Protein AF-A0A957XZW2-F1 (afdb_monomer_lite)

Structure (mmCIF, N/CA/C/O backbone):
data_AF-A0A957XZW2-F1
#
_entry.id   AF-A0A957XZW2-F1
#
loop_
_atom_site.group_PDB
_atom_site.id
_atom_site.type_symbol
_atom_site.label_atom_id
_atom_site.label_alt_id
_atom_site.label_comp_id
_atom_site.label_asym_id
_atom_site.label_entity_id
_atom_site.label_seq_id
_atom_site.pdbx_PDB_ins_code
_atom_site.Cartn_x
_atom_site.Cartn_y
_atom_site.Cartn_z
_atom_site.occupancy
_atom_site.B_iso_or_equiv
_atom_site.auth_seq_id
_atom_site.auth_comp_id
_atom_site.auth_asym_id
_atom_site.auth_atom_id
_atom_site.pdbx_PDB_model_num
ATOM 1 N N . GLY A 1 1 ? -4.285 5.676 -13.895 1.00 57.03 1 GLY A N 1
ATOM 2 C CA . GLY A 1 1 ? -4.996 5.575 -15.191 1.00 57.03 1 GLY A CA 1
ATOM 3 C C . GLY A 1 1 ? -6.353 6.254 -15.089 1.00 57.03 1 GLY A C 1
ATOM 4 O O . GLY A 1 1 ? -6.768 6.530 -13.973 1.00 57.03 1 GLY A O 1
ATOM 5 N N . PRO A 1 2 ? -7.041 6.559 -16.201 1.00 68.44 2 PRO A N 1
ATOM 6 C CA . PRO A 1 2 ? -8.292 7.331 -16.198 1.00 68.44 2 PRO A CA 1
ATOM 7 C C . PRO A 1 2 ? -9.545 6.529 -15.785 1.00 68.44 2 PRO A C 1
ATOM 9 O O . PRO A 1 2 ? -10.659 7.033 -15.900 1.00 68.44 2 PRO A O 1
ATOM 12 N N . THR A 1 3 ? -9.399 5.285 -15.324 1.00 79.00 3 THR A N 1
ATOM 13 C CA . THR A 1 3 ? -10.511 4.452 -14.849 1.00 79.00 3 THR A CA 1
ATOM 14 C C . THR A 1 3 ? -10.925 4.850 -13.432 1.00 79.00 3 THR A C 1
A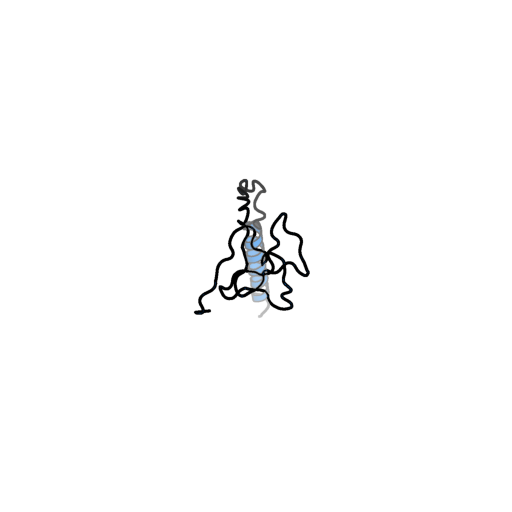TOM 16 O O . THR A 1 3 ? -10.075 5.054 -12.566 1.00 79.00 3 THR A O 1
ATOM 19 N N . TRP A 1 4 ? -12.231 4.943 -13.177 1.00 83.81 4 TRP A N 1
ATOM 20 C CA . TRP A 1 4 ? -12.745 5.176 -11.825 1.00 83.81 4 TRP A CA 1
ATOM 21 C C . TRP A 1 4 ? -12.453 3.968 -10.929 1.00 83.81 4 TRP A C 1
ATOM 23 O O . TRP A 1 4 ? -12.616 2.824 -11.349 1.00 83.81 4 TRP A O 1
ATOM 33 N N . THR A 1 5 ? -12.034 4.233 -9.690 1.00 89.06 5 THR A N 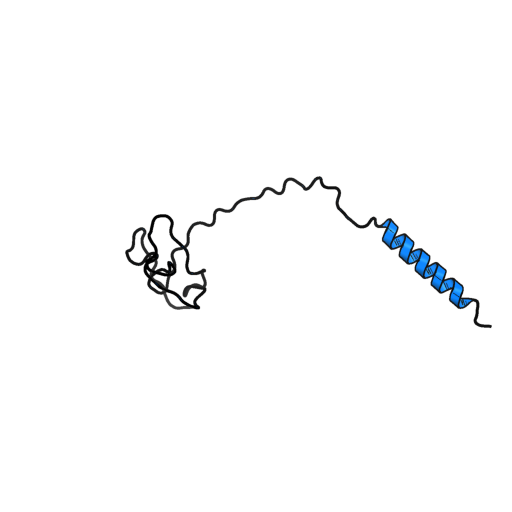1
ATOM 34 C CA . THR A 1 5 ? -11.818 3.206 -8.660 1.00 89.06 5 THR A CA 1
ATOM 35 C C . THR A 1 5 ? -12.866 3.346 -7.562 1.00 89.06 5 THR A C 1
ATOM 37 O O . THR A 1 5 ? -13.340 4.448 -7.288 1.00 89.06 5 THR A O 1
ATOM 40 N N . HIS A 1 6 ? -13.239 2.229 -6.939 1.00 90.50 6 HIS A N 1
ATOM 41 C CA . HIS A 1 6 ? -14.132 2.221 -5.785 1.00 90.50 6 HIS A CA 1
ATOM 42 C C . HIS A 1 6 ? -13.278 2.189 -4.516 1.00 90.50 6 HIS A C 1
ATOM 44 O O . HIS A 1 6 ? -12.526 1.240 -4.310 1.00 90.50 6 HIS A O 1
ATOM 50 N N . ALA A 1 7 ? -13.364 3.239 -3.699 1.00 93.12 7 ALA A N 1
ATOM 51 C CA . ALA A 1 7 ? -12.674 3.285 -2.415 1.00 93.12 7 ALA A CA 1
ATOM 52 C C . ALA A 1 7 ? -13.260 2.266 -1.430 1.00 93.12 7 ALA A C 1
ATOM 54 O O . ALA A 1 7 ? -14.476 2.070 -1.384 1.00 93.12 7 ALA A O 1
ATOM 55 N N . LEU A 1 8 ? -12.396 1.653 -0.621 1.00 94.62 8 LEU A N 1
ATOM 56 C CA . LEU A 1 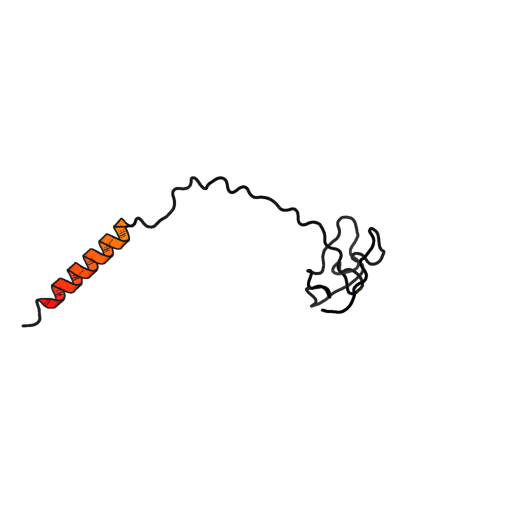8 ? -12.815 0.754 0.450 1.00 94.62 8 LEU A CA 1
ATOM 57 C C . LEU A 1 8 ? -13.301 1.555 1.658 1.00 94.62 8 LEU A C 1
ATOM 59 O O . LEU A 1 8 ? -12.686 2.542 2.062 1.00 94.62 8 LEU A O 1
ATOM 63 N N . THR A 1 9 ? -14.400 1.110 2.260 1.00 94.06 9 THR A N 1
ATOM 64 C CA . THR A 1 9 ? -14.833 1.608 3.566 1.00 94.06 9 THR A CA 1
ATOM 65 C C . THR A 1 9 ? -14.005 0.958 4.679 1.00 94.06 9 THR A C 1
ATOM 67 O O . THR A 1 9 ? -13.601 -0.200 4.528 1.00 94.06 9 THR A O 1
ATOM 70 N N . PRO A 1 10 ? -13.794 1.635 5.824 1.00 90.50 10 PRO A N 1
ATOM 71 C CA . PRO A 1 10 ? -13.157 1.021 6.988 1.00 90.50 10 PRO A CA 1
ATOM 72 C C . PRO A 1 10 ? -13.828 -0.305 7.377 1.00 90.50 10 PRO A C 1
ATOM 74 O O . PRO A 1 10 ? -15.056 -0.385 7.421 1.00 90.50 10 PRO A O 1
ATOM 77 N N . GLY A 1 11 ? -13.026 -1.340 7.639 1.00 92.00 11 GLY A N 1
ATOM 78 C CA . GLY A 1 11 ? -13.515 -2.676 8.007 1.00 92.00 11 GLY A CA 1
ATOM 79 C C . GLY A 1 11 ? -14.096 -3.505 6.853 1.00 92.00 11 GLY A C 1
ATOM 80 O O . GLY A 1 11 ? -14.745 -4.518 7.103 1.00 92.00 11 GLY A O 1
ATOM 81 N N . SER A 1 12 ? -13.900 -3.090 5.597 1.00 96.31 12 SER A N 1
ATOM 82 C CA . SER A 1 12 ? -14.295 -3.887 4.431 1.00 96.31 12 SER A CA 1
ATOM 83 C C . SER A 1 12 ? -13.618 -5.262 4.431 1.00 96.31 12 SER A C 1
ATOM 85 O O . SER A 1 12 ? -12.417 -5.367 4.658 1.00 96.31 12 SER A O 1
ATOM 8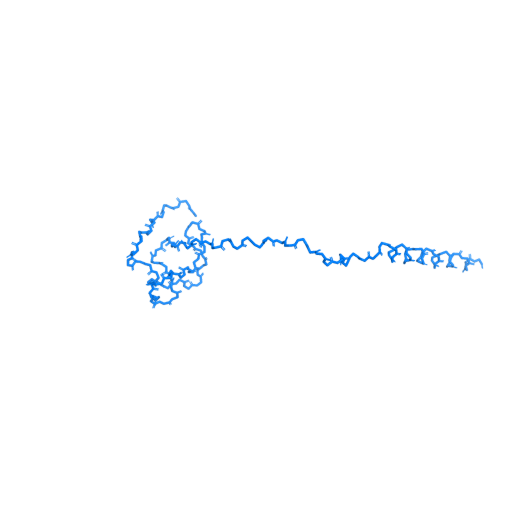7 N N . ALA A 1 13 ? -14.366 -6.306 4.063 1.00 96.31 13 ALA A N 1
ATOM 88 C CA . ALA A 1 13 ? -13.837 -7.661 3.875 1.00 96.31 13 ALA A CA 1
ATOM 89 C C . ALA A 1 13 ? -12.833 -7.778 2.709 1.00 96.31 13 ALA A C 1
ATOM 91 O O . ALA A 1 13 ? -12.267 -8.841 2.492 1.00 96.31 13 ALA A O 1
ATOM 92 N N . ALA A 1 14 ? -12.642 -6.709 1.933 1.00 97.00 14 ALA A N 1
ATOM 93 C CA . ALA A 1 14 ? -11.635 -6.636 0.881 1.00 97.00 14 ALA A CA 1
ATOM 94 C C . ALA A 1 14 ? -10.225 -6.316 1.404 1.00 97.00 14 ALA A C 1
ATOM 96 O O . ALA A 1 14 ? -9.277 -6.490 0.642 1.00 97.00 14 ALA A O 1
ATOM 97 N N . ILE A 1 15 ? -10.101 -5.827 2.643 1.00 97.44 15 ILE A N 1
ATOM 98 C CA . ILE A 1 15 ? -8.842 -5.303 3.184 1.00 97.44 15 ILE A CA 1
ATOM 99 C C . ILE A 1 15 ? -7.874 -6.441 3.528 1.00 97.44 15 ILE A C 1
ATOM 101 O O . ILE A 1 15 ? -8.258 -7.350 4.262 1.00 97.44 15 ILE A O 1
ATOM 105 N N . ASP A 1 16 ? -6.645 -6.395 3.017 1.00 97.12 16 ASP A N 1
ATOM 106 C CA . ASP A 1 16 ? -5.575 -7.390 3.231 1.00 97.12 16 ASP A CA 1
ATOM 107 C C . ASP A 1 16 ? -5.943 -8.849 2.856 1.00 97.12 16 ASP A C 1
ATOM 109 O O . ASP A 1 16 ? -5.321 -9.821 3.303 1.00 97.12 16 ASP A O 1
ATOM 113 N N . GLN A 1 17 ? -6.979 -9.037 2.030 1.00 97.69 17 GLN A N 1
ATOM 114 C CA . GLN A 1 17 ? -7.519 -10.362 1.687 1.00 97.69 17 GLN A CA 1
ATOM 115 C C . GLN A 1 17 ? -7.107 -10.880 0.296 1.00 97.69 17 GLN A C 1
ATOM 117 O O . GLN A 1 17 ? -7.623 -11.905 -0.157 1.00 97.69 17 GLN A O 1
ATOM 122 N N . ALA A 1 18 ? -6.203 -10.200 -0.408 1.00 95.38 18 ALA A N 1
ATOM 123 C CA . ALA A 1 18 ? -5.743 -10.576 -1.742 1.00 95.38 18 ALA A CA 1
ATOM 124 C C . ALA A 1 18 ? -4.249 -10.931 -1.791 1.00 95.38 18 ALA A C 1
ATOM 126 O O . ALA A 1 18 ? -3.509 -10.788 -0.821 1.00 95.38 18 ALA A O 1
ATOM 127 N N . ASN A 1 19 ? -3.843 -11.418 -2.968 1.00 95.38 19 ASN A N 1
ATOM 128 C CA . ASN A 1 19 ? -2.458 -11.609 -3.379 1.00 95.38 19 ASN A CA 1
ATOM 129 C C . ASN A 1 19 ? -2.190 -10.738 -4.617 1.00 95.38 19 ASN A C 1
ATOM 131 O O . ASN A 1 19 ? -2.971 -10.798 -5.573 1.00 95.38 19 ASN A O 1
ATOM 135 N N . CYS A 1 20 ? -1.108 -9.964 -4.646 1.00 92.69 20 CYS A N 1
ATOM 136 C CA . CYS A 1 20 ? -0.759 -9.056 -5.744 1.00 92.69 20 CYS A CA 1
ATOM 137 C C . CYS A 1 20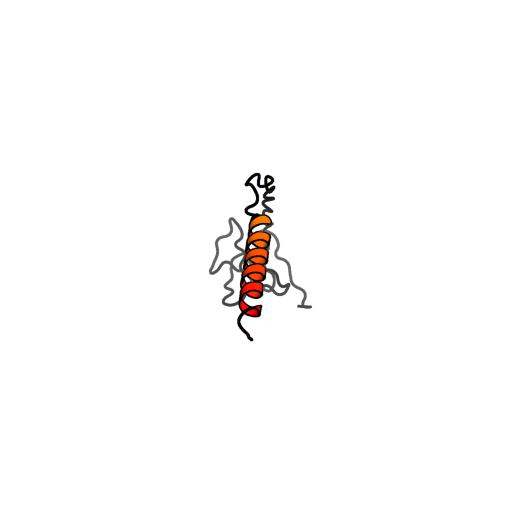 ? 0.687 -9.262 -6.241 1.00 92.69 20 CYS A C 1
ATOM 139 O O . CYS A 1 20 ? 1.503 -8.334 -6.264 1.00 92.69 20 CYS A O 1
ATOM 141 N N . PRO A 1 21 ? 1.018 -10.471 -6.733 1.00 93.88 21 PRO A N 1
ATOM 142 C CA . PRO A 1 21 ? 2.367 -10.790 -7.167 1.00 93.88 21 PRO A CA 1
ATOM 143 C C . PRO A 1 21 ? 2.767 -9.902 -8.346 1.00 93.88 21 PRO A C 1
ATOM 145 O O . PRO A 1 21 ? 2.011 -9.735 -9.304 1.00 93.88 21 PRO A O 1
ATOM 148 N N . ASN A 1 22 ? 3.978 -9.346 -8.283 1.00 93.50 22 ASN A N 1
ATOM 149 C CA . ASN A 1 22 ? 4.553 -8.506 -9.336 1.00 93.50 22 ASN A CA 1
ATOM 150 C C . ASN A 1 22 ? 3.773 -7.204 -9.615 1.00 93.50 22 ASN A C 1
ATOM 152 O O . ASN A 1 22 ? 4.010 -6.569 -10.645 1.00 93.50 22 ASN A O 1
ATOM 156 N N . VAL A 1 23 ? 2.887 -6.777 -8.710 1.00 93.25 23 VAL A N 1
ATOM 157 C CA . VAL A 1 23 ? 2.178 -5.498 -8.803 1.00 93.25 23 VAL A CA 1
ATOM 158 C C . VAL A 1 23 ? 2.638 -4.594 -7.668 1.00 93.25 23 VAL A C 1
ATOM 160 O O . VAL A 1 23 ? 2.505 -4.939 -6.505 1.00 93.25 23 VAL A O 1
ATOM 163 N N . THR A 1 24 ? 3.176 -3.424 -8.007 1.00 95.25 24 THR A N 1
ATOM 164 C CA . THR A 1 24 ? 3.726 -2.478 -7.019 1.00 95.25 24 THR A CA 1
ATOM 165 C C . THR A 1 24 ? 2.859 -1.245 -6.807 1.00 95.25 24 THR A C 1
ATOM 167 O O . THR A 1 24 ? 3.122 -0.465 -5.894 1.00 95.25 24 THR A O 1
ATOM 170 N N . ALA A 1 25 ? 1.838 -1.048 -7.646 1.00 94.56 25 ALA A N 1
ATOM 171 C CA . ALA A 1 25 ? 0.921 0.071 -7.525 1.00 94.56 25 ALA A CA 1
ATOM 172 C C . ALA A 1 25 ? -0.520 -0.297 -7.892 1.00 94.56 25 ALA A C 1
ATOM 174 O O . ALA A 1 25 ? -0.775 -1.174 -8.720 1.00 94.56 25 ALA A O 1
ATOM 175 N N . ASP A 1 26 ? -1.471 0.394 -7.278 1.00 94.56 26 ASP A N 1
ATOM 176 C CA . ASP A 1 26 ? -2.879 0.324 -7.642 1.00 94.56 26 ASP A CA 1
ATOM 177 C C . ASP A 1 26 ? -3.178 1.144 -8.917 1.00 94.56 26 ASP A C 1
ATOM 179 O O . ASP A 1 26 ? -2.293 1.762 -9.515 1.00 94.56 26 ASP A O 1
ATOM 183 N N . GLN A 1 27 ? -4.434 1.184 -9.376 1.00 94.25 27 GLN A N 1
ATOM 184 C CA . GLN A 1 27 ? -4.763 1.869 -10.639 1.00 94.25 27 GLN A CA 1
ATOM 185 C C . GLN A 1 27 ? -4.612 3.400 -10.589 1.00 94.25 27 GLN A C 1
ATOM 187 O O . GLN A 1 27 ? -4.593 4.058 -11.641 1.00 94.25 27 GLN A O 1
ATOM 192 N N . ARG A 1 28 ? -4.491 3.972 -9.388 1.00 93.06 28 ARG A N 1
ATOM 193 C CA . ARG A 1 28 ? -4.235 5.397 -9.150 1.00 93.06 28 ARG A CA 1
ATOM 194 C C . ARG A 1 28 ? -2.732 5.696 -9.117 1.00 93.06 28 ARG A C 1
ATOM 196 O O . ARG A 1 28 ? -2.357 6.856 -9.246 1.00 93.06 28 ARG A O 1
ATOM 203 N N . GLY A 1 29 ? -1.894 4.662 -9.020 1.00 92.88 29 GLY A N 1
ATOM 204 C CA . GLY A 1 29 ? -0.444 4.774 -8.911 1.00 92.88 29 GLY A CA 1
ATOM 205 C C . GLY A 1 29 ? 0.057 4.833 -7.467 1.00 92.88 29 GLY A C 1
ATOM 206 O O . GLY A 1 29 ? 1.221 5.173 -7.267 1.00 92.88 29 GLY A O 1
ATOM 207 N N . TYR A 1 30 ? -0.788 4.532 -6.474 1.00 93.56 30 TYR A N 1
ATOM 208 C CA . TYR A 1 30 ? -0.346 4.428 -5.081 1.00 93.56 30 TYR A CA 1
ATOM 209 C C . TYR A 1 30 ? 0.279 3.060 -4.805 1.00 93.56 30 TYR A C 1
ATOM 211 O O . TYR A 1 30 ? -0.135 2.092 -5.443 1.00 93.56 30 TYR A O 1
ATOM 219 N N . PRO A 1 31 ? 1.243 2.956 -3.872 1.00 94.50 31 PRO A N 1
ATOM 220 C CA . PRO A 1 31 ? 1.898 1.692 -3.554 1.00 94.50 31 PRO A CA 1
ATOM 221 C C . PRO A 1 31 ? 0.924 0.591 -3.116 1.00 94.50 31 PRO A C 1
ATOM 223 O O . PRO A 1 31 ? -0.084 0.876 -2.463 1.00 94.50 31 PRO A O 1
ATOM 226 N N . ARG A 1 32 ? 1.270 -0.658 -3.448 1.00 93.88 32 ARG A N 1
ATOM 227 C CA . ARG A 1 32 ? 0.644 -1.885 -2.932 1.00 93.88 32 ARG A CA 1
ATOM 228 C C . ARG A 1 32 ? 1.669 -3.034 -2.833 1.00 93.88 32 ARG A C 1
ATOM 230 O O . ARG A 1 32 ? 2.588 -3.042 -3.661 1.00 93.88 32 ARG A O 1
ATOM 237 N N . PRO A 1 33 ? 1.530 -3.988 -1.891 1.00 94.94 33 PRO A N 1
ATOM 238 C CA . PRO A 1 33 ? 0.553 -4.013 -0.791 1.00 94.94 33 PRO A CA 1
ATOM 239 C C . PRO A 1 33 ? 0.834 -2.951 0.284 1.00 94.94 33 PRO A C 1
ATOM 241 O O . PRO A 1 33 ? 1.972 -2.494 0.427 1.00 94.94 33 PRO A O 1
ATOM 244 N N . ILE A 1 34 ? -0.201 -2.563 1.034 1.00 94.25 34 ILE A N 1
ATOM 245 C CA . ILE A 1 34 ? -0.086 -1.746 2.253 1.00 94.25 34 ILE A CA 1
ATOM 246 C C . ILE A 1 34 ? -0.836 -2.441 3.392 1.00 94.25 34 ILE A C 1
ATOM 248 O O . ILE A 1 34 ? -2.054 -2.343 3.480 1.00 94.25 34 ILE A O 1
ATOM 252 N N . ASP A 1 35 ? -0.065 -3.047 4.293 1.00 93.56 35 ASP A N 1
ATOM 253 C CA . ASP A 1 35 ? -0.547 -3.758 5.482 1.00 93.56 35 ASP A CA 1
ATOM 254 C C . ASP A 1 35 ? -1.374 -2.840 6.403 1.00 93.56 35 ASP A C 1
ATOM 256 O O . ASP A 1 35 ? -0.862 -1.814 6.880 1.00 93.56 35 ASP A O 1
ATOM 260 N N . GLN A 1 36 ? -2.641 -3.188 6.668 1.00 93.94 36 GLN A N 1
ATOM 261 C CA . GLN A 1 36 ? -3.474 -2.443 7.612 1.00 93.94 36 GLN A CA 1
ATOM 262 C C . GLN A 1 36 ? -3.324 -2.995 9.036 1.00 93.94 36 GLN A C 1
ATOM 264 O O . GLN A 1 36 ? -3.666 -4.146 9.319 1.00 93.94 36 GLN A O 1
ATOM 269 N N . PRO A 1 37 ? -2.908 -2.162 10.011 1.00 91.38 37 PRO A N 1
ATOM 270 C CA . PRO A 1 37 ? -2.771 -2.612 11.387 1.00 91.38 37 PRO A CA 1
ATOM 271 C C . PRO A 1 37 ? -4.075 -3.196 11.940 1.00 91.38 37 PRO A C 1
ATOM 273 O O . PRO A 1 37 ? -5.106 -2.525 11.993 1.00 91.38 37 PRO A O 1
ATOM 276 N N . GLY A 1 38 ? -4.005 -4.435 12.424 1.00 91.38 38 GLY A N 1
ATOM 277 C CA . GLY A 1 38 ? -5.134 -5.112 13.062 1.00 91.38 38 GLY A CA 1
ATOM 278 C C . GLY A 1 38 ? -6.050 -5.886 12.112 1.00 91.38 38 GLY A C 1
ATOM 279 O O . GLY A 1 38 ? -7.022 -6.471 12.592 1.00 91.38 38 GLY A O 1
ATOM 280 N N . VAL A 1 39 ? -5.739 -5.946 10.815 1.00 94.81 39 VAL A N 1
ATOM 281 C CA . VAL A 1 39 ? -6.388 -6.857 9.867 1.00 94.81 39 VAL A CA 1
ATOM 282 C C . VAL A 1 39 ? -5.410 -7.993 9.534 1.00 94.81 39 VAL A C 1
ATOM 284 O O . VAL A 1 39 ? -4.271 -7.731 9.172 1.00 94.81 39 VAL A O 1
ATOM 287 N N . PRO A 1 40 ? -5.782 -9.271 9.729 1.00 96.44 40 PRO A N 1
ATOM 288 C CA . PRO A 1 40 ? -4.916 -10.382 9.347 1.00 96.44 40 PRO A CA 1
ATOM 289 C C . PRO A 1 40 ? -4.835 -10.565 7.828 1.00 96.44 40 PRO A C 1
ATOM 291 O O . PRO A 1 40 ? -5.864 -10.674 7.156 1.00 96.44 40 PRO A O 1
ATOM 294 N N . ASN A 1 41 ? -3.614 -10.716 7.320 1.00 96.88 41 ASN A N 1
ATOM 295 C CA . ASN A 1 41 ? -3.362 -10.931 5.896 1.00 96.88 41 ASN A CA 1
ATOM 296 C C . ASN A 1 41 ? -3.744 -12.355 5.479 1.00 96.88 41 ASN A C 1
ATOM 298 O O . ASN A 1 41 ? -3.331 -13.328 6.116 1.00 96.88 41 ASN A O 1
ATOM 302 N N . ALA A 1 42 ? -4.481 -12.494 4.374 1.00 94.06 42 ALA A N 1
ATOM 303 C CA . ALA A 1 42 ? -4.776 -13.806 3.787 1.00 94.06 42 ALA A CA 1
ATOM 304 C C . ALA A 1 42 ? -3.605 -14.369 2.952 1.00 94.06 42 ALA A C 1
ATOM 306 O O . ALA A 1 42 ? -3.477 -15.587 2.811 1.00 94.06 42 ALA A O 1
ATOM 307 N N . ALA A 1 43 ? -2.759 -13.494 2.393 1.00 90.62 43 ALA A N 1
ATOM 308 C CA . ALA A 1 43 ? -1.571 -13.832 1.603 1.00 90.62 43 ALA A CA 1
ATOM 309 C C . ALA A 1 43 ? -0.469 -12.763 1.772 1.00 90.62 43 ALA A C 1
ATOM 311 O O . ALA A 1 43 ? 0.073 -12.627 2.866 1.00 90.62 43 ALA A O 1
ATOM 312 N N . ASP A 1 44 ? -0.134 -12.004 0.720 1.00 90.56 44 ASP A N 1
ATOM 313 C CA . ASP A 1 44 ? 0.828 -10.892 0.788 1.00 90.56 44 ASP A CA 1
ATOM 314 C C . ASP A 1 44 ? 0.239 -9.605 1.396 1.00 90.56 44 ASP A C 1
ATOM 316 O O . ASP A 1 44 ? 0.979 -8.646 1.609 1.00 90.56 44 ASP A O 1
ATOM 320 N N . GLY A 1 45 ? -1.058 -9.619 1.729 1.00 94.94 45 GLY A N 1
ATOM 321 C CA . GLY A 1 45 ? -1.742 -8.511 2.396 1.00 94.94 45 GLY A CA 1
ATOM 322 C C . GLY A 1 45 ? -2.136 -7.401 1.431 1.00 94.94 45 GLY A C 1
ATOM 323 O O . GLY A 1 45 ? -2.091 -6.236 1.788 1.00 94.94 45 GLY A O 1
ATOM 324 N N . CYS A 1 46 ? -2.460 -7.738 0.183 1.00 95.94 46 CYS A N 1
ATOM 325 C CA . CYS A 1 46 ? -3.049 -6.764 -0.726 1.00 95.94 46 CYS A CA 1
ATOM 326 C C . CYS A 1 46 ? -4.557 -6.629 -0.519 1.00 95.94 46 CYS A C 1
ATOM 328 O O . CYS A 1 46 ? -5.238 -7.599 -0.173 1.00 95.94 46 CYS A O 1
ATOM 330 N N . ASP A 1 47 ? -5.114 -5.477 -0.877 1.00 96.94 47 ASP A N 1
ATOM 331 C CA . ASP A 1 47 ? -6.560 -5.318 -0.942 1.00 96.94 47 ASP A CA 1
ATOM 332 C C . ASP A 1 47 ? -7.153 -5.906 -2.230 1.00 96.94 47 ASP A C 1
ATOM 334 O O . ASP A 1 47 ? -6.579 -5.868 -3.330 1.00 96.94 47 ASP A O 1
ATOM 338 N N . VAL A 1 48 ? -8.376 -6.426 -2.120 1.00 96.12 48 VAL A N 1
ATOM 339 C CA . VAL A 1 48 ? -9.121 -6.937 -3.272 1.00 96.12 48 VAL A CA 1
ATOM 340 C C . VAL A 1 48 ? -9.550 -5.778 -4.176 1.00 96.12 48 VAL A C 1
ATOM 342 O O . VAL A 1 48 ? -10.407 -4.966 -3.830 1.00 96.12 48 VAL A O 1
ATOM 345 N N . GLY A 1 49 ? -9.023 -5.768 -5.401 1.00 93.81 49 GLY A N 1
ATOM 346 C CA . GLY A 1 49 ? -9.484 -4.906 -6.486 1.00 93.81 49 GLY A CA 1
ATOM 347 C C . GLY A 1 49 ? -8.457 -3.880 -6.969 1.00 93.81 49 GLY A C 1
ATOM 348 O O . GLY A 1 49 ? -7.242 -4.095 -6.952 1.00 93.81 49 GLY A O 1
ATOM 349 N N . ALA A 1 50 ? -8.980 -2.777 -7.509 1.00 94.25 50 ALA A N 1
ATOM 350 C CA . ALA A 1 50 ? -8.216 -1.730 -8.192 1.00 94.25 50 ALA A CA 1
ATOM 351 C C . ALA A 1 50 ? -7.690 -0.618 -7.267 1.00 94.25 50 ALA A C 1
ATOM 353 O O . ALA A 1 50 ? -6.967 0.264 -7.738 1.00 94.25 50 ALA A O 1
ATOM 354 N N . PHE A 1 51 ? -8.092 -0.637 -5.998 1.00 95.00 51 PHE A N 1
ATOM 355 C CA . PHE A 1 51 ? -7.817 0.380 -4.992 1.00 95.00 51 PHE A CA 1
ATOM 356 C C . PHE A 1 51 ? -7.115 -0.276 -3.811 1.00 95.00 51 PHE A C 1
ATOM 358 O O . PHE A 1 51 ? -7.636 -1.257 -3.294 1.00 95.00 51 PHE A O 1
ATOM 365 N N . GLU A 1 52 ? -6.008 0.321 -3.374 1.00 96.12 52 GLU A N 1
ATOM 366 C CA . GLU A 1 52 ? -5.326 -0.057 -2.134 1.00 96.12 52 GLU A CA 1
ATOM 367 C C . GLU A 1 52 ? -5.526 1.008 -1.046 1.00 96.12 52 GLU A C 1
ATOM 369 O O . GLU A 1 52 ? -5.249 2.199 -1.260 1.00 96.12 52 GLU A O 1
ATOM 374 N N . LEU A 1 53 ? -6.009 0.612 0.125 1.00 95.75 53 LEU A N 1
ATOM 375 C CA . LEU A 1 53 ? -6.163 1.471 1.285 1.00 95.75 53 LEU A CA 1
ATOM 376 C C . LEU A 1 53 ? -4.783 1.905 1.785 1.00 95.75 53 LEU A C 1
ATOM 378 O O . LEU A 1 53 ? -3.909 1.105 2.088 1.00 95.75 53 LEU A O 1
ATOM 382 N N . GLN A 1 54 ? -4.572 3.216 1.847 1.00 93.94 54 GLN A N 1
ATOM 383 C CA . GLN A 1 54 ? -3.308 3.785 2.301 1.00 93.94 54 GLN A CA 1
ATOM 384 C C . GLN A 1 54 ? -3.400 4.089 3.796 1.00 93.94 54 GLN A C 1
ATOM 386 O O . GLN A 1 54 ? -4.381 4.683 4.247 1.00 93.94 54 GLN A O 1
ATOM 391 N N . VAL A 1 55 ? -2.360 3.746 4.554 1.00 88.19 55 VAL A N 1
ATOM 392 C CA . VAL A 1 55 ? -2.206 4.234 5.930 1.00 88.19 55 VAL A CA 1
ATOM 393 C C . VAL A 1 55 ? -1.595 5.639 5.922 1.00 88.19 55 VAL A C 1
ATOM 395 O O . VAL A 1 55 ? -0.768 5.945 5.056 1.00 88.19 55 VAL A O 1
ATOM 398 N N . PRO A 1 56 ? -1.957 6.521 6.871 1.00 78.56 56 PRO A N 1
ATOM 399 C CA . PRO A 1 56 ? -1.281 7.802 7.022 1.00 78.56 56 PRO A CA 1
ATOM 400 C C . PRO A 1 56 ? 0.219 7.571 7.225 1.00 78.56 56 PRO A C 1
ATOM 402 O O . PRO A 1 56 ? 0.626 6.912 8.183 1.00 78.56 56 PRO A O 1
ATOM 405 N N . THR A 1 57 ? 1.061 8.115 6.345 1.00 71.94 57 THR A N 1
ATOM 406 C CA . THR A 1 57 ? 2.506 8.109 6.579 1.00 71.94 57 THR A CA 1
ATOM 407 C C . THR A 1 57 ? 2.766 8.943 7.829 1.00 71.94 57 THR A C 1
ATOM 409 O O . THR A 1 57 ? 2.490 10.144 7.840 1.00 71.94 57 THR A O 1
ATOM 412 N N . ALA A 1 58 ? 3.283 8.329 8.893 1.00 64.31 58 ALA A N 1
ATOM 413 C CA . ALA A 1 58 ? 3.801 9.089 10.019 1.00 64.31 58 ALA A CA 1
ATOM 414 C C . ALA A 1 58 ? 4.982 9.918 9.501 1.00 64.31 58 ALA A C 1
ATOM 416 O O . ALA A 1 58 ? 6.071 9.399 9.259 1.00 64.31 58 ALA A O 1
ATOM 417 N N . VAL A 1 59 ? 4.749 11.207 9.256 1.00 70.94 59 VAL A N 1
ATOM 418 C CA . VAL A 1 59 ? 5.817 12.133 8.895 1.00 70.94 59 VAL A CA 1
ATOM 419 C C . VAL A 1 59 ? 6.636 12.350 10.158 1.00 70.94 59 VAL A C 1
ATOM 421 O O . VAL A 1 59 ? 6.303 13.178 11.003 1.00 70.94 59 VAL A O 1
ATOM 424 N N . THR A 1 60 ? 7.706 11.576 10.318 1.00 62.88 60 THR A N 1
ATOM 425 C CA . THR A 1 60 ? 8.725 11.886 11.314 1.00 62.88 60 THR A CA 1
ATOM 426 C C . THR A 1 60 ? 9.456 13.118 10.811 1.00 62.88 60 THR A C 1
ATOM 428 O O . THR A 1 60 ? 10.388 13.022 10.014 1.00 62.88 60 THR A O 1
ATOM 431 N N . THR A 1 61 ? 9.016 14.296 11.246 1.00 60.06 61 THR A N 1
ATOM 432 C CA . THR A 1 61 ? 9.776 15.531 11.072 1.00 60.06 61 THR A CA 1
ATOM 433 C C . THR A 1 61 ? 11.053 15.385 11.891 1.00 60.06 61 THR A C 1
ATOM 435 O O . THR A 1 61 ? 11.109 15.773 13.055 1.00 60.06 61 THR A O 1
ATOM 438 N N . THR A 1 62 ? 12.094 14.787 11.312 1.00 61.34 62 THR A N 1
ATOM 439 C CA . THR A 1 62 ? 13.449 14.934 11.830 1.00 61.34 62 THR A CA 1
ATOM 440 C C . THR A 1 62 ? 13.784 16.408 11.696 1.00 61.34 62 THR A C 1
ATOM 442 O O . THR A 1 62 ? 14.228 16.863 10.642 1.00 61.34 62 THR A O 1
ATOM 445 N N . THR A 1 63 ? 13.530 17.181 12.750 1.00 61.50 63 THR A N 1
ATOM 446 C CA . THR A 1 63 ? 14.202 18.457 12.943 1.00 61.50 63 THR A CA 1
ATOM 447 C C . THR A 1 63 ? 15.683 18.128 12.907 1.00 61.50 63 THR A C 1
ATOM 449 O O . THR A 1 63 ? 16.207 17.530 13.849 1.00 61.50 63 THR A O 1
ATOM 452 N N . LEU A 1 64 ? 16.340 18.421 11.783 1.00 63.66 64 LEU A N 1
ATOM 453 C CA . LEU A 1 64 ? 17.789 18.399 11.705 1.00 63.66 64 LEU A CA 1
ATOM 454 C C . LEU A 1 64 ? 18.239 19.407 12.760 1.00 63.66 64 LEU A C 1
ATOM 456 O O . LEU A 1 64 ? 18.171 20.614 12.536 1.00 63.66 64 LEU A O 1
ATOM 460 N N . ALA A 1 65 ? 18.611 18.922 13.947 1.00 65.75 65 ALA A N 1
ATOM 461 C CA . ALA A 1 65 ? 19.434 19.700 14.849 1.00 65.75 65 ALA A CA 1
ATOM 462 C C . ALA A 1 65 ? 20.597 20.158 13.976 1.00 65.75 65 ALA A C 1
ATOM 464 O O . ALA A 1 65 ? 21.255 19.298 13.383 1.00 65.75 65 ALA A O 1
ATOM 465 N N . ALA A 1 66 ? 20.735 21.476 13.784 1.00 63.16 66 ALA A N 1
ATOM 466 C CA . ALA A 1 66 ? 21.791 22.047 12.965 1.00 63.16 66 ALA A CA 1
ATOM 467 C C . ALA A 1 66 ? 23.069 21.293 13.317 1.00 63.16 66 ALA A C 1
ATOM 469 O O . ALA A 1 66 ? 23.445 21.237 14.491 1.00 63.16 66 ALA A O 1
ATOM 470 N N . ASP A 1 67 ? 23.612 20.573 12.336 1.00 60.62 67 ASP A N 1
ATOM 471 C CA . ASP A 1 67 ? 24.735 19.692 12.574 1.00 60.62 67 ASP A CA 1
ATOM 472 C C . ASP A 1 67 ? 25.905 20.583 12.995 1.00 60.62 67 ASP A C 1
ATOM 474 O O . ASP A 1 67 ? 26.569 21.191 12.164 1.00 60.62 67 ASP A O 1
ATOM 478 N N . ASN A 1 68 ? 26.121 20.717 14.306 1.00 61.69 68 ASN A N 1
ATOM 479 C CA . ASN A 1 68 ? 27.255 21.438 14.875 1.00 61.69 68 ASN A CA 1
ATOM 480 C C . ASN A 1 68 ? 28.561 20.655 14.661 1.00 61.69 68 ASN A C 1
ATOM 482 O O . ASN A 1 68 ? 29.606 21.045 15.188 1.00 61.69 68 ASN A O 1
ATOM 486 N N . ARG A 1 69 ? 28.543 19.543 13.904 1.00 74.06 69 ARG A N 1
ATOM 487 C CA . ARG A 1 69 ? 29.773 18.969 13.373 1.00 74.06 69 ARG A CA 1
ATOM 488 C C . ARG A 1 69 ? 30.421 20.030 12.485 1.00 74.06 69 ARG A C 1
ATOM 490 O O . ARG A 1 69 ? 29.785 20.508 11.546 1.00 74.06 69 ARG A O 1
ATOM 497 N N . PRO A 1 70 ? 31.682 20.406 12.749 1.00 61.34 70 PRO A N 1
ATOM 498 C CA . PRO A 1 70 ? 32.389 21.308 11.859 1.00 61.34 70 PRO A CA 1
ATOM 499 C C . PRO A 1 70 ? 32.362 20.682 10.468 1.00 61.34 70 PRO A C 1
ATOM 501 O O . PRO A 1 70 ? 32.762 19.525 10.297 1.00 61.34 70 PRO A O 1
ATOM 504 N N . ALA A 1 71 ? 31.827 21.421 9.497 1.00 63.75 71 ALA A N 1
ATOM 505 C CA . ALA A 1 71 ? 31.772 20.978 8.118 1.00 63.75 71 ALA A CA 1
ATOM 506 C C . ALA A 1 71 ? 33.151 20.431 7.724 1.00 63.75 71 ALA A C 1
ATOM 508 O O . ALA A 1 71 ? 34.153 21.144 7.809 1.00 63.75 71 ALA A O 1
ATOM 509 N N . LYS A 1 72 ? 33.219 19.169 7.279 1.00 67.56 72 LYS A N 1
ATOM 510 C CA . LYS A 1 72 ? 34.393 18.631 6.572 1.00 67.56 72 LYS A CA 1
ATOM 511 C C . LYS A 1 72 ? 34.474 19.251 5.171 1.00 67.56 72 LYS A C 1
ATOM 513 O O . LYS A 1 72 ? 34.585 18.547 4.172 1.00 67.56 72 LYS A O 1
ATOM 518 N N . SER A 1 73 ? 34.392 20.573 5.081 1.00 63.97 73 SER A N 1
ATOM 519 C CA . SER A 1 73 ? 34.817 21.295 3.896 1.00 63.97 73 SER A CA 1
ATOM 520 C C . SER A 1 73 ? 36.316 21.033 3.774 1.00 63.97 73 SER A C 1
ATOM 522 O O . SER A 1 73 ? 37.039 21.311 4.738 1.00 63.97 73 SER A O 1
ATOM 524 N N . PRO A 1 74 ? 36.823 20.483 2.656 1.00 62.53 74 PRO A N 1
ATOM 525 C CA . PRO A 1 74 ? 38.263 20.469 2.448 1.00 62.53 74 PRO A CA 1
ATOM 526 C C . PRO A 1 74 ? 38.738 21.921 2.599 1.00 62.53 74 PRO A C 1
ATOM 528 O O . PRO A 1 74 ? 38.138 22.808 1.981 1.00 62.53 74 PRO A O 1
ATOM 531 N N . PRO A 1 75 ? 39.725 22.217 3.467 1.00 70.38 75 PRO A N 1
ATOM 532 C CA . PRO A 1 75 ? 40.114 23.597 3.704 1.00 70.38 75 PRO A CA 1
ATOM 533 C C . PRO A 1 75 ? 40.548 24.171 2.359 1.00 70.38 75 PRO A C 1
ATOM 535 O O . PRO A 1 75 ? 41.424 23.611 1.707 1.00 70.38 75 PRO A O 1
ATOM 538 N N . ILE A 1 76 ? 39.913 25.264 1.931 1.00 69.38 76 ILE A N 1
ATOM 539 C CA . ILE A 1 76 ? 40.152 25.950 0.646 1.00 69.38 76 ILE A CA 1
ATOM 540 C C . ILE A 1 76 ? 41.660 26.159 0.402 1.00 69.38 76 ILE A C 1
ATOM 542 O O . ILE A 1 76 ? 42.141 26.081 -0.728 1.00 69.38 76 ILE A O 1
ATOM 546 N N . LEU A 1 77 ? 42.424 26.307 1.489 1.00 70.00 77 LEU A N 1
ATOM 547 C CA . LEU A 1 77 ? 43.880 26.357 1.511 1.00 70.00 77 LEU A CA 1
ATOM 548 C C . LEU A 1 77 ? 44.562 25.152 0.832 1.00 70.00 77 LEU A C 1
ATOM 550 O O . LEU A 1 77 ? 45.533 25.345 0.112 1.00 70.00 77 LEU A O 1
ATOM 554 N N . MET A 1 78 ? 44.060 23.926 1.005 1.00 73.81 78 MET A N 1
ATOM 555 C CA . MET A 1 78 ? 44.631 22.723 0.382 1.00 73.81 78 MET A CA 1
ATOM 556 C C . MET A 1 78 ? 44.482 22.733 -1.141 1.00 73.81 78 MET A C 1
ATOM 558 O O . MET A 1 78 ? 45.411 22.350 -1.845 1.00 73.81 78 MET A O 1
ATOM 562 N N . ILE A 1 79 ? 43.359 23.233 -1.665 1.00 75.00 79 ILE A N 1
ATOM 563 C CA . ILE A 1 79 ? 43.156 23.379 -3.115 1.00 75.00 79 ILE A CA 1
ATOM 564 C C . ILE A 1 79 ? 44.127 24.431 -3.672 1.00 75.00 79 ILE A C 1
ATOM 566 O O . ILE A 1 79 ? 44.790 24.195 -4.681 1.00 75.00 79 ILE A O 1
ATOM 570 N N . VAL A 1 80 ? 44.279 25.564 -2.981 1.00 79.12 80 VAL A N 1
ATOM 571 C CA . VAL A 1 80 ? 45.196 26.643 -3.383 1.00 79.12 80 VAL A CA 1
ATOM 572 C C . VAL A 1 80 ? 46.662 26.184 -3.350 1.00 79.12 80 VAL A C 1
ATOM 574 O O . VAL A 1 80 ? 47.396 26.437 -4.302 1.00 79.12 80 VAL A O 1
ATOM 577 N N . VAL A 1 81 ? 47.089 25.447 -2.319 1.00 80.12 81 VAL A N 1
ATOM 578 C CA . VAL A 1 81 ? 48.464 24.919 -2.208 1.00 80.12 81 VAL A CA 1
ATOM 579 C C . VAL A 1 81 ? 48.793 23.951 -3.349 1.00 80.12 81 VAL A C 1
ATOM 581 O O . VAL A 1 81 ? 49.867 24.056 -3.943 1.00 80.12 81 VAL A O 1
ATOM 584 N N . VAL A 1 82 ? 47.870 23.056 -3.713 1.00 81.12 82 VAL A N 1
ATOM 585 C CA . VAL A 1 82 ? 48.067 22.111 -4.827 1.00 81.12 82 VAL A CA 1
ATOM 586 C C . VAL A 1 82 ? 48.145 22.837 -6.172 1.00 81.12 82 VAL A C 1
ATOM 588 O O . VAL A 1 82 ? 48.984 22.493 -7.007 1.00 81.12 82 VAL A O 1
ATOM 591 N N . LEU A 1 83 ? 47.333 23.876 -6.380 1.00 84.31 83 LEU A N 1
ATOM 592 C CA . LEU A 1 83 ? 47.367 24.679 -7.606 1.00 84.31 83 LEU A CA 1
ATOM 593 C C . LEU A 1 83 ? 48.667 25.484 -7.733 1.00 84.31 83 LEU A C 1
ATOM 595 O O . LEU A 1 83 ? 49.268 25.505 -8.807 1.00 84.31 83 LEU A O 1
ATOM 599 N N . ILE A 1 84 ? 49.147 26.091 -6.643 1.00 83.75 84 ILE A N 1
ATOM 600 C CA . ILE A 1 84 ? 50.416 26.833 -6.637 1.00 83.75 84 ILE A CA 1
ATOM 601 C C . ILE A 1 84 ? 51.595 25.878 -6.864 1.00 83.75 84 ILE A C 1
ATOM 603 O O . ILE A 1 84 ? 52.460 26.170 -7.689 1.00 83.75 84 ILE A O 1
ATOM 607 N N . ALA A 1 85 ? 51.616 24.715 -6.202 1.00 82.94 85 ALA A N 1
ATOM 608 C CA . ALA A 1 85 ? 52.637 23.692 -6.423 1.00 82.94 85 ALA A CA 1
ATOM 609 C C . ALA A 1 85 ? 52.638 23.203 -7.881 1.00 82.94 85 ALA A C 1
ATOM 611 O O . ALA A 1 85 ? 53.694 23.145 -8.505 1.00 82.94 85 ALA A O 1
ATOM 612 N N . SER A 1 86 ? 51.464 22.949 -8.465 1.00 83.44 86 SER A N 1
ATOM 613 C CA . SER A 1 86 ? 51.330 22.536 -9.870 1.00 83.44 86 SER A CA 1
ATOM 614 C C . SER A 1 86 ? 51.825 23.613 -10.845 1.00 83.44 86 SER A C 1
ATOM 616 O O . SER A 1 86 ? 52.519 23.297 -11.811 1.00 83.44 86 SER A O 1
ATOM 618 N N . LEU A 1 87 ? 51.555 24.896 -10.570 1.00 84.31 87 LEU A N 1
ATOM 619 C CA . LEU A 1 87 ? 52.088 26.019 -11.352 1.00 84.31 87 LEU A CA 1
ATOM 620 C C . LEU A 1 87 ? 53.611 26.169 -11.209 1.00 84.31 87 LEU A C 1
ATOM 622 O O . LEU A 1 87 ? 54.294 26.457 -12.191 1.00 84.31 87 LEU A O 1
ATOM 626 N N . LEU A 1 88 ? 54.154 25.983 -10.004 1.00 83.81 88 LEU A N 1
ATOM 627 C CA . LEU A 1 88 ? 55.597 26.030 -9.745 1.00 83.81 88 LEU A CA 1
ATOM 628 C C . LEU A 1 88 ? 56.323 24.866 -10.427 1.00 83.81 88 LEU A C 1
ATOM 630 O O . LEU A 1 88 ? 57.379 25.075 -11.025 1.00 83.81 88 LEU A O 1
ATOM 634 N N . LEU A 1 89 ? 55.741 23.665 -10.405 1.00 72.56 89 LEU A N 1
ATOM 635 C CA . LEU A 1 89 ? 56.253 22.510 -11.136 1.00 72.56 89 LEU A CA 1
ATOM 636 C C . LEU A 1 89 ? 56.210 22.779 -12.646 1.00 72.56 89 LEU A C 1
ATOM 638 O O . LEU A 1 89 ? 57.244 22.664 -13.295 1.00 72.56 89 LEU A O 1
ATOM 642 N N . ALA A 1 90 ? 55.091 23.256 -13.198 1.00 73.69 90 ALA A N 1
ATOM 643 C CA . ALA A 1 90 ? 54.977 23.587 -14.624 1.00 73.69 90 ALA A CA 1
ATOM 644 C C . ALA A 1 90 ? 55.965 24.680 -15.089 1.00 73.69 90 ALA A C 1
ATOM 646 O O . ALA A 1 90 ? 56.421 24.668 -16.233 1.00 73.69 90 ALA A O 1
ATOM 647 N N . ARG A 1 91 ? 56.348 25.612 -14.205 1.00 69.38 91 ARG A N 1
ATOM 648 C CA . ARG A 1 91 ? 57.356 26.649 -14.489 1.00 69.38 91 ARG A CA 1
ATOM 649 C C . ARG A 1 91 ? 58.783 26.106 -14.565 1.00 69.38 91 ARG A C 1
ATOM 651 O O . ARG A 1 91 ? 59.567 26.633 -15.347 1.00 69.38 91 ARG A O 1
ATOM 658 N N . ARG A 1 92 ? 59.124 25.052 -13.814 1.00 63.22 92 ARG A N 1
ATOM 659 C CA . ARG A 1 92 ? 60.469 24.440 -13.850 1.00 63.22 92 ARG A CA 1
ATOM 660 C C . ARG A 1 92 ? 60.743 23.688 -15.154 1.00 63.22 92 ARG A C 1
ATOM 662 O O . ARG A 1 92 ? 61.877 23.678 -15.609 1.00 63.22 92 ARG A O 1
ATOM 669 N N . TRP A 1 93 ? 59.713 23.133 -15.791 1.00 57.44 93 TRP A N 1
ATOM 670 C CA . TRP A 1 93 ? 59.851 22.401 -17.058 1.00 57.44 93 TRP A CA 1
ATOM 671 C C . TRP A 1 93 ? 60.064 23.308 -18.281 1.00 57.44 93 TRP A C 1
ATOM 673 O O . TRP A 1 93 ? 60.499 22.838 -19.325 1.00 57.44 93 TRP A O 1
ATOM 683 N N . ARG A 1 94 ? 59.804 24.617 -18.167 1.00 59.66 94 ARG A N 1
ATOM 684 C CA . ARG A 1 94 ? 59.978 25.586 -19.266 1.00 59.66 94 ARG A CA 1
ATOM 685 C C . ARG A 1 94 ? 61.397 26.151 -19.408 1.00 59.66 94 ARG A C 1
ATOM 687 O O . ARG A 1 94 ? 61.626 26.933 -20.320 1.00 59.66 94 ARG A O 1
ATOM 694 N N . ILE A 1 95 ? 62.331 25.789 -18.526 1.00 56.50 95 ILE A N 1
ATOM 695 C CA . ILE A 1 95 ? 63.697 26.354 -18.492 1.00 56.50 95 ILE A CA 1
ATOM 696 C C . ILE A 1 95 ? 64.749 25.324 -18.961 1.00 56.50 95 ILE A C 1
ATOM 698 O O . ILE A 1 95 ? 65.940 25.599 -18.958 1.00 56.50 95 ILE A O 1
ATOM 702 N N . THR A 1 96 ? 64.333 24.134 -19.411 1.00 56.19 96 THR A N 1
ATOM 703 C CA . THR A 1 96 ? 65.237 23.078 -19.921 1.00 56.19 96 THR A CA 1
ATOM 704 C C . THR A 1 96 ? 64.924 22.732 -21.380 1.00 56.19 96 THR A C 1
ATOM 706 O O . THR A 1 96 ? 64.854 21.568 -21.758 1.00 56.19 96 THR A O 1
ATOM 709 N N . ALA A 1 97 ? 64.680 23.758 -22.194 1.00 57.53 97 ALA A N 1
ATOM 710 C CA . ALA A 1 97 ? 64.587 23.649 -23.647 1.00 57.53 97 ALA A CA 1
ATOM 711 C C . ALA A 1 97 ? 65.326 24.841 -24.279 1.00 57.53 97 ALA A C 1
ATOM 713 O O . ALA A 1 97 ? 64.704 25.814 -24.701 1.00 57.53 97 ALA A O 1
ATOM 714 N N . ALA A 1 98 ? 66.657 24.781 -24.252 1.00 51.16 98 ALA A N 1
ATOM 715 C CA . ALA A 1 98 ? 67.580 25.553 -25.080 1.00 51.16 98 ALA A CA 1
ATOM 716 C C . ALA A 1 98 ? 68.835 24.702 -25.290 1.00 51.16 98 ALA A C 1
ATOM 718 O O . ALA A 1 98 ? 69.287 24.103 -24.285 1.00 51.16 98 ALA A O 1
#

pLDDT: mean 82.11, std 14.13, range [51.16, 97.69]

Sequence (98 aa):
GPTWTHALTPGSAAIDQANCPNVTADQRGYPRPIDQPGVPNAADGCDVGAFELQVPTAV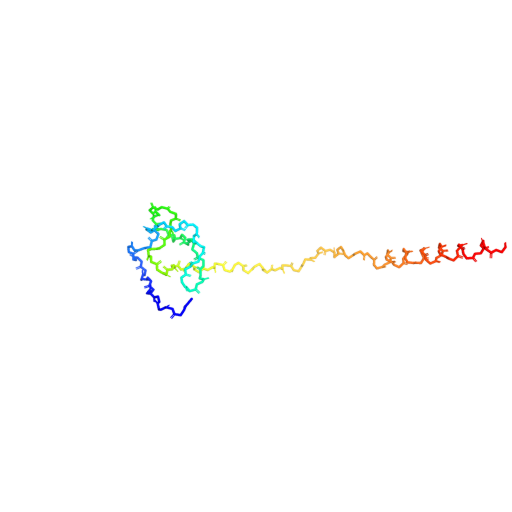TTTTLAADNRPAKSPPILMIVVVLIASLLLARRWRITAA

Foldseek 3Di:
DPDDDDDDDPPDPQWLEDDDPPDQAAPVRHGPDDADPPDDHNPRGRGPDRDHDDDPPPPPPPPPPPPPPDPVPPPVVVVVVVVVVVVVVVVVVVVPDD

Radius of gyration: 30.12 Å; chains: 1; bounding box: 82×41×40 Å

Secondary structure (DSSP, 8-state):
--S--PPPPTT-TTTT-B--TT--B-TTS-BS--PPTTS--SSS-B-SSS--PPPPP-----------SPP-PPPHHHHHHHHHHHHHHHHHGGGS--